Protein AF-A0A397B581-F1 (afdb_monomer_lite)

Sequence (182 aa):
MPQRSFSTDVPKKEHGFRPQIHRLLYSSNTTLEEVFTMLASRVAPYDSKGSDAFFYKCLQHDSLSPSFFHDVVSYFDRFLRDDLVGPSDGAMASVVALLIKHGTCREPLEKLTVRPAELAHLLEVVRAMCVAPSSSRHTSKQQHHAAAEANKKLAALADFEAWLSRRHAQVLSFYLKFGLLC

Foldseek 3Di:
DDDDDPPPPPPPPPPPDDDLLVVQLPDPPHDLVRSVVSQLVCLPPHSQVSLLSSLQSCLVDPDDDPVVLVVNVVSLVSQQVRDPVGHDPSSVVSNVSVCVSVCVCPDDDDDPDCPPVNVVVVVVVVLCVQLDDDDDDDDPVCPVVSVVSSVVSVVVVVVVVVVVVVVVVVVVVVCVVVVVDD

Structure (mmCIF, N/CA/C/O backbone):
data_AF-A0A397B581-F1
#
_entry.id   AF-A0A397B581-F1
#
loop_
_atom_site.group_PDB
_atom_site.id
_atom_site.type_symbol
_atom_site.label_atom_id
_atom_site.label_alt_id
_atom_site.label_comp_id
_atom_site.label_asym_id
_atom_site.label_entity_id
_atom_site.label_seq_id
_atom_site.pdbx_PDB_ins_code
_atom_site.Cartn_x
_atom_site.Cartn_y
_atom_site.Cartn_z
_atom_site.occupancy
_atom_site.B_iso_or_equiv
_atom_site.auth_seq_id
_atom_site.auth_comp_id
_atom_site.auth_asym_id
_atom_site.auth_atom_id
_atom_site.pdbx_PDB_model_num
ATOM 1 N N . MET A 1 1 ? -29.660 -23.440 -48.758 1.00 41.97 1 MET A N 1
ATOM 2 C CA . MET A 1 1 ? -28.923 -23.569 -47.483 1.00 41.97 1 MET A CA 1
ATOM 3 C C . MET A 1 1 ? -28.537 -22.181 -46.998 1.00 41.97 1 MET A C 1
ATOM 5 O O . MET A 1 1 ? -27.787 -21.536 -47.719 1.00 41.97 1 MET A O 1
ATOM 9 N N . PRO A 1 2 ? -29.047 -21.684 -45.860 1.00 35.34 2 PRO A N 1
ATOM 10 C CA . PRO A 1 2 ? -28.588 -20.417 -45.306 1.00 35.34 2 PRO A CA 1
ATOM 11 C C . PRO A 1 2 ? -27.499 -20.646 -44.247 1.00 35.34 2 PRO A C 1
ATOM 13 O O . PRO A 1 2 ? -27.608 -21.539 -43.404 1.00 35.34 2 PRO A O 1
ATOM 16 N N . GLN A 1 3 ? -26.429 -19.853 -44.331 1.00 36.66 3 GLN A N 1
ATOM 17 C CA . GLN A 1 3 ? -25.305 -19.854 -43.398 1.00 36.66 3 GLN A CA 1
ATOM 18 C C . GLN A 1 3 ? -25.768 -19.498 -41.978 1.00 36.66 3 GLN A C 1
ATOM 20 O O . GLN A 1 3 ? -26.448 -18.496 -41.765 1.00 36.66 3 GLN A O 1
ATOM 25 N N . ARG A 1 4 ? -25.371 -20.319 -40.997 1.00 34.00 4 ARG A N 1
ATOM 26 C CA . ARG A 1 4 ? -25.467 -20.001 -39.569 1.00 34.00 4 ARG A CA 1
ATOM 27 C C . ARG A 1 4 ? -24.404 -18.958 -39.227 1.00 34.00 4 ARG A C 1
ATOM 29 O O . 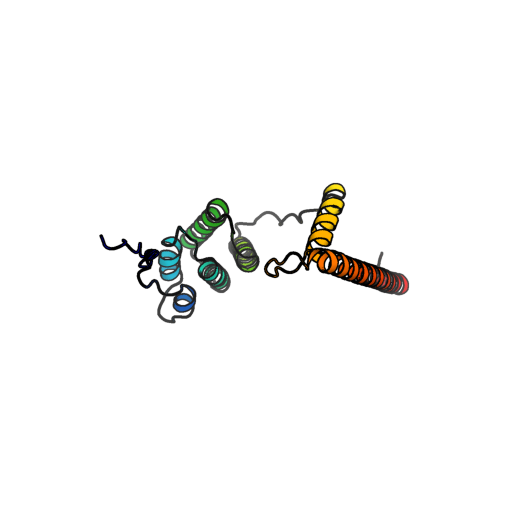ARG A 1 4 ? -23.228 -19.295 -39.116 1.00 34.00 4 ARG A O 1
ATOM 36 N N . SER A 1 5 ? -24.825 -17.716 -39.028 1.00 36.84 5 SER A N 1
ATOM 37 C CA . SER A 1 5 ? -24.036 -16.719 -38.307 1.00 36.84 5 SER A CA 1
ATOM 38 C C . SER A 1 5 ? -24.020 -17.113 -36.829 1.00 36.84 5 SER A C 1
ATOM 40 O O . SER A 1 5 ? -25.044 -17.038 -36.153 1.00 36.84 5 SER A O 1
ATOM 42 N N . PHE A 1 6 ? -22.881 -17.588 -36.328 1.00 33.47 6 PHE A N 1
ATOM 43 C CA . PHE A 1 6 ? -22.682 -17.766 -34.893 1.00 33.47 6 PHE A CA 1
ATOM 44 C C . PHE A 1 6 ? -22.521 -16.381 -34.266 1.00 33.47 6 PHE A C 1
ATOM 46 O O . PHE A 1 6 ? -21.480 -15.746 -34.420 1.00 33.47 6 PHE A O 1
ATOM 53 N N . SER A 1 7 ? -23.569 -15.907 -33.588 1.00 33.03 7 SER A N 1
ATOM 54 C CA . SER A 1 7 ? -23.461 -14.761 -32.689 1.00 33.03 7 SER A CA 1
ATOM 55 C C . SER A 1 7 ? -22.532 -15.162 -31.548 1.00 33.03 7 SER A C 1
ATOM 57 O O . SER A 1 7 ? -22.891 -15.987 -30.708 1.00 33.03 7 SER A O 1
ATOM 59 N N . THR A 1 8 ? -21.315 -14.625 -31.526 1.00 37.44 8 THR A N 1
ATOM 60 C CA . THR A 1 8 ? -20.455 -14.656 -30.340 1.00 37.44 8 THR A CA 1
ATOM 61 C C . THR A 1 8 ? -20.931 -13.581 -29.370 1.00 37.44 8 THR A C 1
ATOM 63 O O . THR A 1 8 ? -20.215 -12.621 -29.084 1.00 37.44 8 THR A O 1
ATOM 66 N N . ASP A 1 9 ? -22.163 -13.721 -28.885 1.00 34.34 9 ASP A N 1
ATOM 67 C CA . ASP A 1 9 ? -22.604 -12.991 -27.709 1.00 34.34 9 ASP A CA 1
ATOM 68 C C . ASP A 1 9 ? -21.905 -13.627 -26.513 1.00 34.34 9 ASP A C 1
ATOM 70 O O . ASP A 1 9 ? -22.292 -14.676 -25.997 1.00 34.34 9 ASP A O 1
ATOM 74 N N . VAL A 1 10 ? -20.802 -12.998 -26.109 1.00 42.03 10 VAL A N 1
ATOM 75 C CA . VAL A 1 10 ? -20.194 -13.221 -24.801 1.00 42.03 10 VAL A CA 1
ATOM 76 C C . VAL A 1 10 ? -21.312 -13.056 -23.768 1.00 42.03 10 VAL A C 1
ATOM 78 O O . VAL A 1 10 ? -21.954 -12.000 -23.756 1.00 42.03 10 VAL A O 1
ATOM 81 N N . PRO A 1 11 ? -21.586 -14.052 -22.907 1.00 35.91 11 PRO A N 1
ATOM 82 C CA . PRO A 1 11 ? -22.653 -13.918 -21.933 1.00 35.91 11 PRO A CA 1
ATOM 83 C C . PRO A 1 11 ? -22.305 -12.745 -21.016 1.00 35.91 11 PRO A C 1
ATOM 85 O O . PRO A 1 11 ? -21.297 -12.771 -20.304 1.00 35.91 11 PRO A O 1
ATOM 88 N N . LYS A 1 12 ? -23.133 -11.693 -21.054 1.00 40.72 12 LYS A N 1
ATOM 89 C CA . LYS A 1 12 ? -23.138 -10.641 -20.039 1.00 40.72 12 LYS A CA 1
ATOM 90 C C . LYS A 1 12 ? -23.394 -11.341 -18.712 1.00 40.72 12 LYS A C 1
ATOM 92 O O . LYS A 1 12 ? -24.524 -11.709 -18.416 1.00 40.72 12 LYS A O 1
ATOM 97 N N . LYS A 1 13 ? -22.327 -11.568 -17.944 1.00 41.41 13 LYS A N 1
ATOM 98 C CA . LYS A 1 13 ? -22.415 -11.974 -16.545 1.00 41.41 13 LYS A CA 1
ATOM 99 C C . LYS A 1 13 ? -23.336 -10.968 -15.859 1.00 41.41 13 LYS A C 1
ATOM 101 O O . LYS A 1 13 ? -22.957 -9.813 -15.675 1.00 41.41 13 LYS A O 1
ATOM 106 N N . GLU A 1 14 ? -24.542 -11.406 -15.514 1.00 39.69 14 GLU A N 1
ATOM 107 C CA . GLU A 1 14 ? -25.416 -10.709 -14.582 1.00 39.69 14 GLU A CA 1
ATOM 108 C C . GLU A 1 14 ? -24.671 -10.611 -13.251 1.00 39.69 14 GLU A C 1
ATOM 110 O O . GLU A 1 14 ? -24.659 -11.517 -12.421 1.00 39.69 14 GLU A O 1
ATOM 115 N N . HIS A 1 15 ? -23.946 -9.516 -13.067 1.00 43.50 15 HIS A N 1
ATOM 116 C CA . HIS A 1 15 ? -23.513 -9.088 -11.754 1.00 43.50 15 HIS A CA 1
ATOM 117 C C . HIS A 1 15 ? -24.687 -8.317 -11.187 1.00 43.50 15 HIS A C 1
ATOM 119 O O . HIS A 1 15 ? -24.855 -7.132 -11.476 1.00 43.50 15 HIS A O 1
ATOM 125 N N . GLY A 1 16 ? -25.530 -9.027 -10.428 1.00 41.28 16 GLY A N 1
ATOM 126 C CA . GLY A 1 16 ? -26.535 -8.402 -9.579 1.00 41.28 16 GLY A CA 1
ATOM 127 C C . GLY A 1 16 ? -25.911 -7.186 -8.900 1.00 41.28 16 GLY A C 1
ATOM 128 O O . GLY A 1 16 ? -24.780 -7.262 -8.416 1.00 41.28 16 GLY A O 1
ATOM 129 N N . PHE A 1 17 ? -26.602 -6.050 -8.973 1.00 43.72 17 PHE A N 1
ATOM 130 C CA . PHE A 1 17 ? -26.105 -4.757 -8.522 1.00 43.72 17 PHE A CA 1
ATOM 131 C C . PHE A 1 17 ? -25.643 -4.854 -7.062 1.00 43.72 17 PHE A C 1
ATOM 133 O O . PHE A 1 17 ? -26.442 -4.808 -6.131 1.00 43.72 17 PHE A O 1
ATOM 140 N N . ARG A 1 18 ? -24.336 -5.019 -6.855 1.00 52.84 18 ARG A N 1
ATOM 141 C CA . ARG A 1 18 ? -23.705 -4.910 -5.544 1.00 52.84 18 ARG A CA 1
ATOM 142 C C . ARG A 1 18 ? -23.223 -3.462 -5.426 1.00 52.84 18 ARG A C 1
ATOM 144 O O . ARG A 1 18 ? -22.406 -3.053 -6.255 1.00 52.84 18 ARG A O 1
ATOM 151 N N . PRO A 1 19 ? -23.708 -2.664 -4.455 1.00 57.47 19 PRO A N 1
ATOM 152 C CA . PRO A 1 19 ? -23.242 -1.292 -4.276 1.00 57.47 19 PRO A CA 1
ATOM 153 C C . PRO A 1 19 ? -21.716 -1.282 -4.181 1.00 57.47 19 PRO A C 1
ATOM 155 O O . PRO A 1 19 ? -21.129 -2.169 -3.561 1.00 57.47 19 PRO A O 1
ATOM 158 N N . GLN A 1 20 ? -21.044 -0.318 -4.806 1.00 66.06 20 GLN A N 1
ATOM 159 C CA . GLN A 1 20 ? -19.597 -0.174 -4.623 1.00 66.06 20 GLN A CA 1
ATOM 160 C C . GLN A 1 20 ? -19.332 -0.002 -3.120 1.00 66.06 20 GLN A C 1
ATOM 162 O O . GLN A 1 20 ? -19.923 0.898 -2.525 1.00 66.06 20 GLN A O 1
ATOM 167 N N . ILE A 1 21 ? -18.488 -0.849 -2.510 1.00 73.75 21 ILE A N 1
ATOM 168 C CA . ILE A 1 21 ? -18.176 -0.801 -1.063 1.00 73.75 21 ILE A CA 1
ATOM 169 C C . ILE A 1 21 ? -17.774 0.618 -0.652 1.00 73.75 21 ILE A C 1
ATOM 171 O O . ILE A 1 21 ? -18.230 1.128 0.365 1.00 73.75 21 ILE A O 1
ATOM 175 N N . HIS A 1 22 ? -17.043 1.304 -1.534 1.00 67.62 22 HIS A N 1
ATOM 176 C CA . HIS A 1 22 ? -16.712 2.717 -1.408 1.00 67.62 22 HIS A CA 1
ATOM 177 C C . HIS A 1 22 ? -17.928 3.608 -1.097 1.00 67.62 22 HIS A C 1
ATOM 179 O O . HIS A 1 22 ? -17.829 4.466 -0.240 1.00 67.62 22 HIS A O 1
ATOM 185 N N . ARG A 1 23 ? -19.095 3.425 -1.730 1.00 71.31 23 ARG A N 1
ATOM 186 C CA . ARG A 1 23 ? -20.292 4.240 -1.426 1.00 71.31 23 ARG A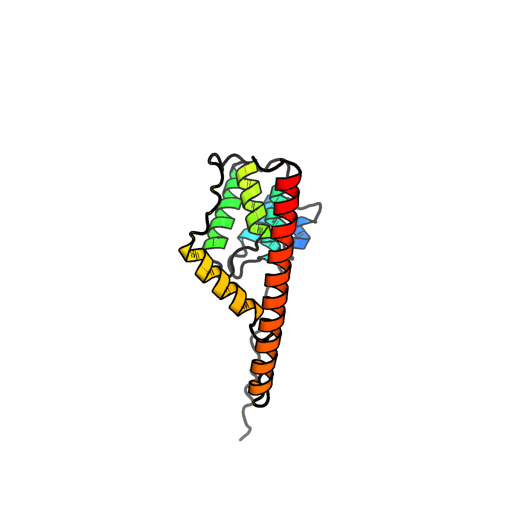 CA 1
ATOM 187 C C . ARG A 1 23 ? -20.872 3.948 -0.044 1.00 71.31 23 ARG A C 1
ATOM 189 O O . ARG A 1 23 ? -21.363 4.868 0.597 1.00 71.31 23 ARG A O 1
ATOM 196 N N . LEU A 1 24 ? -20.817 2.695 0.400 1.00 75.50 24 LEU A N 1
ATOM 197 C CA . LEU A 1 24 ? -21.336 2.294 1.710 1.00 75.50 24 LEU A CA 1
ATOM 198 C C . LEU A 1 24 ? -20.457 2.816 2.848 1.00 75.50 24 LEU A C 1
ATOM 200 O O . LEU A 1 24 ? -20.977 3.229 3.871 1.00 75.50 24 LEU A O 1
ATOM 204 N N . LEU A 1 25 ? -19.143 2.898 2.632 1.00 75.12 25 LEU A N 1
ATOM 205 C CA . LEU A 1 25 ? -18.187 3.448 3.600 1.00 75.12 25 LEU A CA 1
ATOM 206 C C . LEU A 1 25 ? -18.379 4.936 3.925 1.00 75.12 25 LEU A C 1
ATOM 208 O O . LEU A 1 25 ? -17.900 5.403 4.957 1.00 75.12 25 LEU A O 1
ATOM 212 N N . TYR A 1 26 ? -19.032 5.689 3.037 1.00 73.25 26 TYR A N 1
ATOM 213 C CA . TYR A 1 26 ? -19.354 7.106 3.245 1.00 73.25 26 TYR A CA 1
ATOM 214 C C . TYR A 1 26 ? -20.853 7.335 3.495 1.00 73.25 26 TYR A C 1
ATOM 216 O O . TYR A 1 26 ? -21.286 8.481 3.603 1.00 73.25 26 TYR A O 1
ATOM 224 N N . SER A 1 27 ? -21.646 6.263 3.588 1.00 76.75 27 SER A N 1
ATOM 225 C CA . SER A 1 27 ? -23.045 6.326 4.005 1.00 76.75 27 SER A CA 1
ATOM 226 C C . SER A 1 27 ? -23.107 6.543 5.516 1.00 76.75 27 SER A C 1
ATOM 228 O O . SER A 1 27 ? -22.534 5.770 6.276 1.00 76.75 27 SER A O 1
ATOM 230 N N . SER A 1 28 ? -23.829 7.568 5.967 1.00 63.47 28 SER A N 1
ATOM 231 C CA . SER A 1 28 ? -23.976 7.881 7.397 1.00 63.47 28 SER A CA 1
ATOM 232 C C . SER A 1 28 ? -24.781 6.842 8.187 1.00 63.47 28 SER A C 1
ATOM 234 O O . SER A 1 28 ? -24.752 6.862 9.412 1.00 63.47 28 SER A O 1
ATOM 236 N N . ASN A 1 29 ? -25.495 5.943 7.504 1.00 78.00 29 ASN A N 1
ATOM 237 C CA . ASN A 1 29 ? -26.415 4.987 8.128 1.00 78.00 29 ASN A CA 1
ATOM 238 C C . ASN A 1 29 ? -25.881 3.547 8.126 1.00 78.00 29 ASN A C 1
ATOM 240 O O . ASN A 1 29 ? -26.670 2.621 8.282 1.00 78.00 29 ASN A O 1
ATOM 244 N N . THR A 1 30 ? -24.590 3.336 7.866 1.00 81.19 30 THR A N 1
ATOM 245 C CA . THR A 1 30 ? -24.020 1.990 7.713 1.00 81.19 30 THR A CA 1
ATOM 246 C C . THR A 1 30 ? -22.819 1.820 8.630 1.00 81.19 30 THR A C 1
ATOM 248 O O . THR A 1 30 ? -21.929 2.673 8.647 1.00 81.19 30 THR A O 1
ATOM 251 N N . THR A 1 31 ? -22.787 0.732 9.398 1.00 88.12 31 THR A N 1
ATOM 252 C CA . THR A 1 31 ? -21.672 0.446 10.315 1.00 88.12 31 THR A CA 1
ATOM 253 C C . THR A 1 31 ? -20.497 -0.213 9.591 1.00 88.12 31 THR A C 1
ATOM 255 O O . THR A 1 31 ? -20.639 -0.752 8.490 1.00 88.12 31 THR A O 1
ATOM 258 N N . LEU A 1 32 ? -19.310 -0.203 10.208 1.00 89.75 32 LEU A N 1
ATOM 259 C CA . LEU A 1 32 ? -18.142 -0.886 9.642 1.00 89.75 32 LEU A CA 1
ATOM 260 C C . LEU A 1 32 ? -18.368 -2.399 9.536 1.00 89.75 32 LEU A C 1
ATOM 262 O O . LEU A 1 32 ? -17.944 -3.007 8.556 1.00 89.75 32 LEU A O 1
ATOM 266 N N . GLU A 1 33 ? -19.066 -2.999 10.492 1.00 90.94 33 GLU A N 1
ATOM 267 C CA . GLU A 1 33 ? -19.404 -4.422 10.530 1.00 90.94 33 GLU A CA 1
ATOM 268 C C . GLU A 1 33 ? -20.345 -4.820 9.382 1.00 90.94 33 GLU A C 1
ATOM 270 O O . GLU A 1 33 ? -20.169 -5.866 8.747 1.00 90.94 33 GLU A O 1
ATOM 275 N N . GLU A 1 34 ? -21.320 -3.967 9.063 1.00 88.44 34 GLU A N 1
ATOM 276 C CA . GLU A 1 34 ? -22.226 -4.165 7.928 1.00 88.44 34 GLU A CA 1
ATOM 277 C C . GLU A 1 34 ? -21.475 -4.071 6.598 1.00 88.44 34 GLU A C 1
ATOM 279 O O . GLU A 1 34 ? -21.640 -4.924 5.715 1.00 88.44 34 GLU A O 1
ATOM 284 N N . VAL A 1 35 ? -20.597 -3.069 6.462 1.00 88.94 35 VAL A N 1
ATOM 285 C CA . VAL A 1 35 ? -19.739 -2.945 5.278 1.00 88.94 35 VAL A CA 1
ATOM 286 C C . VAL A 1 35 ? -18.814 -4.154 5.156 1.00 88.94 35 VAL A C 1
ATOM 288 O O . VAL A 1 35 ? -18.675 -4.704 4.060 1.00 88.94 35 VAL A O 1
ATOM 291 N N . PHE A 1 36 ? -18.219 -4.599 6.263 1.00 90.75 36 PHE A N 1
ATOM 292 C CA . PHE A 1 36 ? -17.329 -5.753 6.294 1.00 90.75 36 PHE A CA 1
ATOM 293 C C . PHE A 1 36 ? -18.041 -7.032 5.868 1.00 90.75 36 PHE A C 1
ATOM 295 O O . PHE A 1 36 ? -17.522 -7.765 5.032 1.00 90.75 36 PHE A O 1
ATOM 302 N N . THR A 1 37 ? -19.255 -7.273 6.362 1.00 88.75 37 THR A N 1
ATOM 303 C CA . THR A 1 37 ? -20.068 -8.434 5.966 1.00 88.75 37 THR A CA 1
ATOM 304 C C . THR A 1 37 ? -20.274 -8.458 4.450 1.00 88.75 37 THR A C 1
ATOM 306 O O . THR A 1 37 ? -20.113 -9.491 3.791 1.00 88.75 37 THR A O 1
ATOM 309 N N . MET A 1 38 ? -20.563 -7.296 3.859 1.00 85.19 38 MET A N 1
ATOM 310 C CA . MET A 1 38 ? -20.726 -7.189 2.413 1.00 85.19 38 MET A CA 1
ATOM 311 C C . MET A 1 38 ? -19.405 -7.350 1.652 1.00 85.19 38 MET A C 1
ATOM 313 O O . MET A 1 38 ? -19.404 -7.949 0.572 1.00 85.19 38 MET A O 1
ATOM 317 N N . LEU A 1 39 ? -18.299 -6.834 2.186 1.00 86.94 39 LEU A N 1
ATOM 318 C CA . LEU A 1 39 ? -16.965 -6.978 1.605 1.00 86.94 39 LEU A CA 1
ATOM 319 C C . LEU A 1 39 ? -16.509 -8.444 1.634 1.00 86.94 39 LEU A C 1
ATOM 321 O O . LEU A 1 39 ? -16.176 -8.998 0.591 1.00 86.94 39 LEU A O 1
ATOM 325 N N . ALA A 1 40 ? -16.602 -9.103 2.789 1.00 85.19 40 ALA A N 1
ATOM 326 C CA . ALA A 1 40 ? -16.217 -10.497 2.995 1.00 85.19 40 ALA A CA 1
ATOM 327 C C . ALA A 1 40 ? -17.029 -11.485 2.137 1.00 85.19 40 ALA A C 1
ATOM 329 O O . ALA A 1 40 ? -16.543 -12.563 1.806 1.00 85.19 40 ALA A O 1
ATOM 330 N N . SER A 1 41 ? -18.242 -11.111 1.711 1.00 82.94 41 SER A N 1
ATOM 331 C CA . SER A 1 41 ? -19.049 -11.893 0.758 1.00 82.94 41 SER A CA 1
ATOM 332 C C . SER A 1 41 ? -18.546 -11.845 -0.701 1.00 82.94 41 SER A C 1
ATOM 334 O O . SER A 1 41 ? -19.128 -12.484 -1.589 1.00 82.94 41 SER A O 1
ATOM 336 N N . ARG A 1 42 ? -17.507 -11.051 -1.001 1.00 74.94 42 ARG A N 1
ATOM 337 C CA . ARG A 1 42 ? -16.923 -10.865 -2.343 1.00 74.94 42 ARG A CA 1
ATOM 338 C C . ARG A 1 42 ? -15.583 -11.591 -2.436 1.00 74.94 42 ARG A C 1
ATOM 340 O O . ARG A 1 42 ? -14.530 -10.971 -2.440 1.00 74.94 42 ARG A O 1
ATOM 347 N N . VAL A 1 43 ? -15.650 -12.917 -2.506 1.00 65.56 43 VAL A N 1
ATOM 348 C CA . VAL A 1 43 ? -14.463 -13.784 -2.416 1.00 65.56 43 VAL A CA 1
ATOM 349 C C . VAL A 1 43 ? -13.747 -13.983 -3.766 1.00 65.56 43 VAL A C 1
ATOM 351 O O . VAL A 1 43 ? -12.606 -14.419 -3.777 1.00 65.56 43 VAL A O 1
ATOM 354 N N . ALA A 1 44 ? -14.382 -13.663 -4.909 1.00 63.56 44 ALA A N 1
ATOM 355 C CA . ALA A 1 44 ? -13.723 -13.670 -6.225 1.00 63.56 44 ALA A CA 1
ATOM 356 C C . ALA A 1 44 ? -14.517 -12.917 -7.327 1.00 63.56 44 ALA A C 1
ATOM 358 O O . ALA A 1 44 ? -15.700 -13.214 -7.528 1.00 63.56 44 ALA A O 1
ATOM 359 N N . PRO A 1 45 ? -13.879 -12.025 -8.116 1.00 69.00 45 PRO A N 1
ATOM 360 C CA . PRO A 1 45 ? -12.614 -11.356 -7.800 1.00 69.00 45 PRO A CA 1
ATOM 361 C C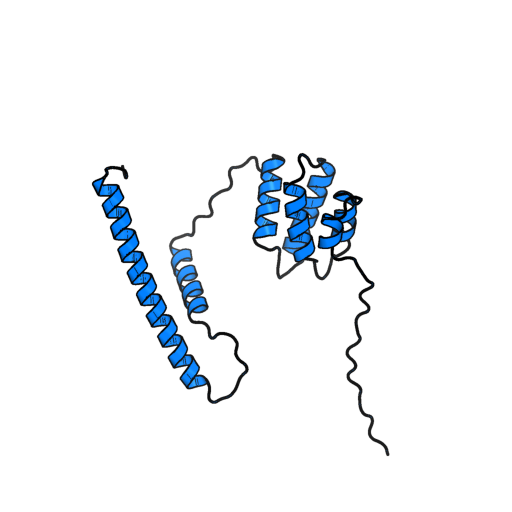 . PRO A 1 45 ? -12.769 -10.486 -6.543 1.00 69.00 45 PRO A C 1
ATOM 363 O O . PRO A 1 45 ? -13.861 -9.968 -6.284 1.00 69.00 45 PRO A O 1
ATOM 366 N N . TYR A 1 46 ? -11.693 -10.337 -5.766 1.00 73.88 46 TYR A N 1
ATOM 367 C CA . TYR A 1 46 ? -11.693 -9.448 -4.606 1.00 73.88 46 TYR A CA 1
ATOM 368 C C . TYR A 1 46 ? -11.983 -8.007 -5.051 1.00 73.88 46 TYR A C 1
ATOM 370 O O . TYR A 1 46 ? -11.522 -7.535 -6.092 1.00 73.88 46 TYR A O 1
ATOM 378 N N . ASP A 1 47 ? -12.774 -7.283 -4.258 1.00 78.06 47 ASP A N 1
ATOM 379 C CA . ASP A 1 47 ? -13.024 -5.856 -4.475 1.00 78.06 47 ASP A CA 1
ATOM 380 C C . ASP A 1 47 ? -11.832 -5.063 -3.920 1.00 78.06 47 ASP A C 1
ATOM 382 O O . ASP A 1 47 ? -11.892 -4.552 -2.802 1.00 78.06 47 ASP A O 1
ATOM 386 N N . SER A 1 48 ? -10.712 -5.010 -4.653 1.00 77.00 48 SER A N 1
ATOM 387 C CA . SER A 1 48 ? -9.456 -4.427 -4.145 1.00 77.00 48 SER A CA 1
ATOM 388 C C . SER A 1 48 ? -9.613 -2.947 -3.777 1.00 77.00 48 SER A C 1
ATOM 390 O O . SER A 1 48 ? -9.108 -2.512 -2.747 1.00 77.00 48 SER A O 1
ATOM 392 N N . LYS A 1 49 ? -10.384 -2.176 -4.563 1.00 79.12 49 LYS A N 1
ATOM 393 C CA . LYS A 1 49 ? -10.689 -0.763 -4.258 1.00 79.12 49 LYS A CA 1
ATOM 394 C C . LYS A 1 49 ? -11.588 -0.620 -3.032 1.00 79.12 49 LYS A C 1
ATOM 396 O O . LYS A 1 49 ? -11.388 0.289 -2.231 1.00 79.12 49 LYS A O 1
ATOM 401 N N . GLY A 1 50 ? -12.585 -1.494 -2.893 1.00 82.50 50 GLY A N 1
ATOM 402 C CA . GLY A 1 50 ? -13.425 -1.556 -1.700 1.00 82.50 50 GLY A CA 1
ATOM 403 C C . GLY A 1 50 ? -12.631 -1.933 -0.454 1.00 82.50 50 GLY A C 1
ATOM 404 O O . GLY A 1 50 ? -12.830 -1.325 0.592 1.00 82.50 50 GLY A O 1
ATOM 405 N N . SER A 1 51 ? -11.703 -2.878 -0.590 1.00 84.69 51 SER A N 1
ATOM 406 C CA . SER A 1 51 ? -10.821 -3.335 0.484 1.00 84.69 51 SER A CA 1
ATOM 407 C C . SER A 1 51 ? -9.878 -2.221 0.938 1.00 84.69 51 SER A C 1
ATOM 409 O O . SER A 1 51 ? -9.795 -1.962 2.132 1.00 84.69 51 SER A O 1
ATOM 411 N N . ASP A 1 52 ? -9.248 -1.500 0.007 1.00 85.25 52 ASP A N 1
ATOM 412 C CA . ASP A 1 52 ? -8.363 -0.365 0.314 1.00 85.25 52 ASP A CA 1
ATOM 413 C C . ASP A 1 52 ? -9.090 0.726 1.118 1.00 85.25 52 ASP A C 1
ATOM 415 O O . ASP A 1 52 ? -8.692 1.090 2.226 1.00 85.25 52 ASP A O 1
ATOM 419 N N . ALA A 1 53 ? -10.254 1.158 0.621 1.00 86.75 53 ALA A N 1
ATOM 420 C CA . ALA A 1 53 ? -11.081 2.137 1.316 1.00 86.75 53 ALA A CA 1
ATOM 421 C C . ALA A 1 53 ? -11.569 1.625 2.686 1.00 86.75 53 ALA A C 1
ATOM 423 O O . ALA A 1 53 ? -11.647 2.402 3.640 1.00 86.75 53 ALA A O 1
ATOM 424 N N . PHE A 1 54 ? -11.889 0.332 2.795 1.00 91.38 54 PHE A N 1
ATOM 425 C CA . PHE A 1 54 ? -12.358 -0.285 4.034 1.00 91.38 54 PHE A CA 1
ATOM 426 C C . PHE A 1 54 ? -11.256 -0.332 5.098 1.00 91.38 54 PHE A C 1
ATOM 428 O O . PHE A 1 54 ? -11.479 0.142 6.210 1.00 91.38 54 PHE A O 1
ATOM 435 N N . PHE A 1 55 ? -10.054 -0.817 4.769 1.00 91.88 55 PHE A N 1
ATOM 436 C CA . PHE A 1 55 ? -8.946 -0.875 5.729 1.00 91.88 55 PHE A CA 1
ATOM 437 C C . PHE A 1 55 ? -8.519 0.518 6.194 1.00 91.88 55 PHE A C 1
ATOM 439 O O . PHE A 1 55 ? -8.278 0.724 7.386 1.00 91.88 55 PHE A O 1
ATOM 446 N N . TYR A 1 56 ? -8.500 1.494 5.283 1.00 89.69 56 TYR A N 1
ATOM 447 C CA . TYR A 1 56 ? -8.253 2.885 5.651 1.00 89.69 56 TYR A CA 1
ATOM 448 C C . TYR A 1 56 ? -9.321 3.415 6.622 1.00 89.69 56 TYR A C 1
ATOM 450 O O . TYR A 1 56 ? -9.003 4.084 7.607 1.00 89.69 56 TYR A O 1
ATOM 458 N N . LYS A 1 57 ? -10.595 3.071 6.403 1.00 90.31 57 LYS A N 1
ATOM 459 C CA . LYS A 1 57 ? -11.690 3.440 7.309 1.00 90.31 57 LYS A CA 1
ATOM 460 C C . LYS A 1 57 ? -11.601 2.762 8.676 1.00 90.31 57 LYS A C 1
ATOM 462 O O . LYS A 1 57 ? -11.826 3.432 9.681 1.00 90.31 57 LYS A O 1
ATOM 467 N N . CYS A 1 58 ? -11.211 1.491 8.732 1.00 91.06 58 CYS A N 1
ATOM 468 C CA . CYS A 1 58 ? -10.916 0.793 9.984 1.00 91.06 58 CYS A CA 1
ATOM 469 C C . CYS A 1 58 ? -9.819 1.503 10.791 1.00 91.06 58 CYS A C 1
ATOM 471 O O . CYS A 1 58 ? -9.962 1.667 11.999 1.00 91.06 58 CYS A O 1
ATOM 473 N N . LEU A 1 59 ? -8.758 1.976 10.128 1.00 89.56 59 LEU A N 1
ATOM 474 C CA . LEU A 1 59 ? -7.672 2.717 10.776 1.00 89.56 59 LEU A CA 1
ATOM 475 C C . LEU A 1 59 ? -8.144 4.054 11.377 1.00 89.56 59 LEU A C 1
ATOM 477 O O . LEU A 1 59 ? -7.710 4.425 12.473 1.00 89.56 59 LEU A O 1
ATOM 481 N N . GLN A 1 60 ? -9.035 4.762 10.668 1.00 89.00 60 GLN A N 1
ATOM 482 C CA . GLN A 1 60 ? -9.624 6.028 11.122 1.00 89.00 60 GLN A CA 1
ATOM 483 C C . GLN A 1 60 ? -10.543 5.870 12.341 1.00 89.00 60 GLN A C 1
ATOM 485 O O . GLN A 1 60 ? -10.740 6.841 13.063 1.00 89.00 60 GLN A O 1
ATOM 490 N N . HIS A 1 61 ? -11.115 4.686 12.572 1.00 87.25 61 HIS A N 1
ATOM 491 C CA . HIS A 1 61 ? -12.022 4.451 13.694 1.00 87.25 61 HIS A CA 1
ATOM 492 C C . HIS A 1 61 ? -11.256 4.420 15.021 1.00 87.25 61 HIS A C 1
ATOM 494 O O . HIS A 1 61 ? -10.234 3.741 15.106 1.00 87.25 61 HIS A O 1
ATOM 500 N N . ASP A 1 62 ? -11.729 5.116 16.061 1.00 80.56 62 ASP A N 1
ATOM 501 C CA . ASP A 1 62 ? -10.995 5.288 17.330 1.00 80.56 62 ASP A CA 1
ATOM 502 C C . ASP A 1 62 ? -10.611 3.953 17.977 1.00 80.56 62 ASP A C 1
ATOM 504 O O . ASP A 1 62 ? -9.449 3.740 18.330 1.00 80.56 62 ASP A O 1
ATOM 508 N N . SER A 1 63 ? -11.563 3.024 18.045 1.00 81.44 63 SER A N 1
ATOM 509 C CA . SER A 1 63 ? -11.336 1.650 18.481 1.00 81.44 63 SER A CA 1
ATOM 510 C C . SER A 1 63 ? -12.226 0.677 17.710 1.00 81.44 63 SER A C 1
ATOM 512 O O . SER A 1 63 ? -13.402 0.939 17.465 1.00 81.44 63 SER A O 1
ATOM 514 N N . LEU A 1 64 ? -11.652 -0.450 17.299 1.00 88.69 64 LEU A N 1
ATOM 515 C CA . LEU A 1 64 ? -12.398 -1.621 16.840 1.00 88.69 64 LEU A CA 1
ATOM 516 C C . LEU A 1 64 ? -12.567 -2.601 18.002 1.00 88.69 64 LEU A C 1
ATOM 518 O O . LEU A 1 64 ? -11.666 -2.739 18.836 1.00 88.69 64 LEU A O 1
ATOM 522 N N . SER A 1 65 ? -13.694 -3.312 18.047 1.00 90.38 65 SER A N 1
ATOM 523 C CA . SER A 1 65 ? -13.840 -4.414 19.001 1.00 90.38 65 SER A CA 1
ATOM 524 C C . SER A 1 65 ? -12.803 -5.515 18.700 1.00 90.38 65 SER A C 1
ATOM 526 O O . SER A 1 65 ? -12.473 -5.733 17.530 1.00 90.38 65 SER A O 1
ATOM 528 N N . PRO A 1 66 ? -12.272 -6.229 19.713 1.00 88.31 66 PRO A N 1
ATOM 529 C CA . PRO A 1 66 ? -11.247 -7.251 19.489 1.00 88.31 66 PRO A CA 1
ATOM 530 C C . PRO A 1 66 ? -11.679 -8.351 18.511 1.00 88.31 66 PRO A C 1
ATOM 532 O O . PRO A 1 66 ? -10.897 -8.748 17.651 1.00 88.31 66 PRO A O 1
ATOM 535 N N . SER A 1 67 ? -12.930 -8.813 18.604 1.00 90.94 67 SER A N 1
ATOM 536 C CA . SER A 1 67 ? -13.485 -9.817 17.689 1.00 90.94 67 SER A CA 1
ATOM 537 C C . SER A 1 67 ? -13.541 -9.301 16.254 1.00 90.94 67 SER A C 1
ATOM 539 O O . SER A 1 67 ? -13.053 -9.968 15.347 1.00 90.94 67 SER A O 1
ATOM 541 N N . PHE A 1 68 ? -14.044 -8.080 16.057 1.00 93.06 68 PHE A N 1
ATOM 542 C CA . PHE A 1 68 ? -14.134 -7.487 14.727 1.00 93.06 68 PHE A CA 1
ATOM 543 C C . PHE A 1 68 ? -12.753 -7.255 14.108 1.00 93.06 68 PHE A C 1
ATOM 545 O O . PHE A 1 68 ? -12.535 -7.541 12.935 1.00 93.06 68 PHE A O 1
ATOM 552 N N . PHE A 1 69 ? -11.785 -6.799 14.904 1.00 91.81 69 PHE A N 1
ATOM 553 C CA . PHE A 1 69 ? -10.403 -6.669 14.457 1.00 91.81 69 PHE A CA 1
ATOM 554 C C . PHE A 1 69 ? -9.822 -8.012 13.978 1.00 91.81 69 PHE A C 1
ATOM 556 O O . PHE A 1 69 ? -9.218 -8.065 12.906 1.00 91.81 69 PHE A O 1
ATOM 563 N N . HIS A 1 70 ? -10.037 -9.103 14.720 1.00 90.94 70 HIS A N 1
ATOM 564 C CA . HIS A 1 70 ? -9.589 -10.434 14.298 1.00 90.94 70 HIS A CA 1
ATOM 565 C C . HIS A 1 70 ? -10.237 -10.886 12.985 1.00 90.94 70 HIS A C 1
ATOM 567 O O . HIS A 1 70 ? -9.539 -11.435 12.127 1.00 90.94 70 HIS A O 1
ATOM 573 N N . ASP A 1 71 ? -11.525 -10.607 12.790 1.00 93.00 71 ASP A N 1
ATOM 574 C CA . ASP A 1 71 ? -12.220 -10.921 11.540 1.00 93.00 71 ASP A CA 1
ATOM 575 C C . ASP A 1 71 ? -11.631 -10.144 10.352 1.00 93.00 71 ASP A C 1
ATOM 577 O O . ASP A 1 71 ? -11.384 -10.721 9.287 1.00 93.00 71 ASP A O 1
ATOM 581 N N . VAL A 1 72 ? -11.332 -8.853 10.544 1.00 92.62 72 VAL A N 1
ATOM 582 C CA . VAL A 1 72 ? -10.693 -7.992 9.533 1.00 92.62 72 VAL A CA 1
ATOM 583 C C . VAL A 1 72 ? -9.305 -8.514 9.152 1.00 92.62 72 VAL A C 1
ATOM 585 O O . VAL A 1 72 ? -8.995 -8.622 7.962 1.00 92.62 72 VAL A O 1
ATOM 588 N N . VAL A 1 73 ? -8.483 -8.891 10.135 1.00 91.56 73 VAL A N 1
ATOM 589 C CA . VAL A 1 73 ? -7.143 -9.457 9.891 1.00 91.56 73 VAL A CA 1
ATOM 590 C C . VAL A 1 73 ? -7.237 -10.820 9.198 1.00 91.56 73 VAL A C 1
ATOM 592 O O . VAL A 1 73 ? -6.493 -11.080 8.255 1.00 91.56 73 VAL A O 1
ATOM 595 N N . SER A 1 74 ? -8.187 -11.672 9.592 1.00 91.56 74 SER A N 1
ATOM 596 C CA . SER A 1 74 ? -8.420 -12.970 8.941 1.00 91.56 74 SER A CA 1
ATOM 597 C C . SER A 1 74 ? -8.896 -12.826 7.490 1.00 91.56 74 SER A C 1
ATOM 599 O O . SER A 1 74 ? -8.529 -13.618 6.618 1.00 91.56 74 SER A O 1
ATOM 601 N N . TYR A 1 75 ? -9.712 -11.812 7.193 1.00 91.44 75 TYR A N 1
ATOM 602 C CA . TYR A 1 75 ? -10.069 -11.479 5.816 1.00 91.44 75 TYR A CA 1
ATOM 603 C C . TYR A 1 75 ? -8.849 -11.018 5.010 1.00 91.44 75 TYR A C 1
ATOM 605 O O . TYR A 1 75 ? -8.658 -11.488 3.891 1.00 91.44 75 TYR A O 1
ATOM 613 N N . PHE A 1 76 ? -8.000 -10.161 5.580 1.00 91.25 76 PHE A N 1
ATOM 614 C CA . PHE A 1 76 ? -6.781 -9.709 4.910 1.00 91.25 76 PHE A CA 1
ATOM 615 C C . PHE A 1 76 ? -5.808 -10.859 4.606 1.00 91.25 76 PHE A C 1
ATOM 617 O O . PHE A 1 76 ? -5.279 -10.942 3.502 1.00 91.25 76 PHE A O 1
ATOM 624 N N . ASP A 1 77 ? -5.629 -11.791 5.540 1.00 90.44 77 ASP A N 1
ATOM 625 C CA . ASP A 1 77 ? -4.790 -12.978 5.343 1.00 90.44 77 ASP A CA 1
ATOM 626 C C . ASP A 1 77 ? -5.311 -13.902 4.221 1.00 90.44 77 ASP A C 1
ATOM 628 O O . ASP A 1 77 ? -4.532 -14.471 3.457 1.00 90.44 77 ASP A O 1
ATOM 632 N N . ARG A 1 78 ? -6.634 -14.020 4.057 1.00 89.00 78 ARG A N 1
ATOM 633 C CA . ARG A 1 78 ? -7.223 -14.704 2.890 1.00 89.00 78 ARG A CA 1
ATOM 634 C C . ARG A 1 78 ? -6.995 -13.925 1.601 1.00 89.00 78 ARG A C 1
ATOM 636 O O . ARG A 1 78 ? -6.601 -14.514 0.603 1.00 89.00 78 ARG A O 1
ATOM 643 N N . PHE A 1 79 ? -7.160 -12.605 1.636 1.00 87.25 79 PHE A N 1
ATOM 644 C CA . PHE A 1 79 ? -6.918 -11.745 0.479 1.00 87.25 79 PHE A CA 1
ATOM 645 C C . PHE A 1 79 ? -5.470 -11.861 -0.035 1.00 87.25 79 PHE A C 1
ATOM 647 O O . PHE A 1 79 ? -5.263 -11.966 -1.240 1.00 87.25 79 PHE A O 1
ATOM 654 N N . LEU A 1 80 ? -4.480 -11.939 0.862 1.00 88.25 80 LEU A N 1
ATOM 655 C CA . LEU A 1 80 ? -3.072 -12.161 0.503 1.00 88.25 80 LEU A CA 1
ATOM 656 C C . LEU A 1 80 ? -2.799 -13.528 -0.140 1.00 88.25 80 LEU A C 1
ATOM 658 O O . LEU A 1 80 ? -1.892 -13.643 -0.961 1.00 88.25 80 LEU A O 1
ATOM 662 N N . ARG A 1 81 ? -3.531 -14.569 0.269 1.00 85.69 81 ARG A N 1
ATOM 663 C CA . ARG A 1 81 ? -3.322 -15.943 -0.213 1.00 85.69 81 ARG A CA 1
ATOM 664 C C . ARG A 1 81 ? -4.064 -16.235 -1.510 1.00 85.69 81 ARG A C 1
ATOM 666 O O . ARG A 1 81 ? -3.534 -16.940 -2.367 1.00 85.69 81 ARG A O 1
ATOM 673 N N . ASP A 1 82 ? -5.279 -15.715 -1.629 1.00 84.69 82 ASP A N 1
ATOM 674 C CA . ASP A 1 82 ? -6.226 -16.125 -2.663 1.00 84.69 82 ASP A CA 1
ATOM 675 C C . ASP A 1 82 ? -6.223 -15.190 -3.884 1.00 84.69 82 ASP A C 1
ATOM 677 O O . ASP A 1 82 ? -6.625 -15.614 -4.970 1.00 84.69 82 ASP A O 1
ATOM 681 N N . ASP A 1 83 ? -5.788 -13.929 -3.740 1.00 81.38 83 ASP A N 1
ATOM 682 C CA . ASP A 1 83 ? -5.676 -12.996 -4.867 1.00 81.38 83 ASP A CA 1
ATOM 683 C C . ASP A 1 83 ? -4.236 -12.906 -5.385 1.00 81.38 83 ASP A C 1
ATOM 685 O O . ASP A 1 83 ? -3.335 -12.427 -4.701 1.00 81.38 83 ASP A O 1
ATOM 689 N N . LEU A 1 84 ? -4.038 -13.299 -6.646 1.00 77.56 84 LEU A N 1
ATOM 690 C CA . LEU A 1 84 ? -2.753 -13.189 -7.343 1.00 77.56 84 LEU A CA 1
ATOM 691 C C . LEU A 1 84 ? -2.279 -11.737 -7.502 1.00 77.56 84 LEU A C 1
ATOM 693 O O . LEU A 1 84 ? -1.079 -11.508 -7.643 1.00 77.56 84 LEU A O 1
ATOM 697 N N . VAL A 1 85 ? -3.201 -10.769 -7.530 1.00 81.81 85 VAL A N 1
ATOM 698 C CA . VAL A 1 85 ? -2.862 -9.338 -7.604 1.00 81.81 85 VAL A CA 1
AT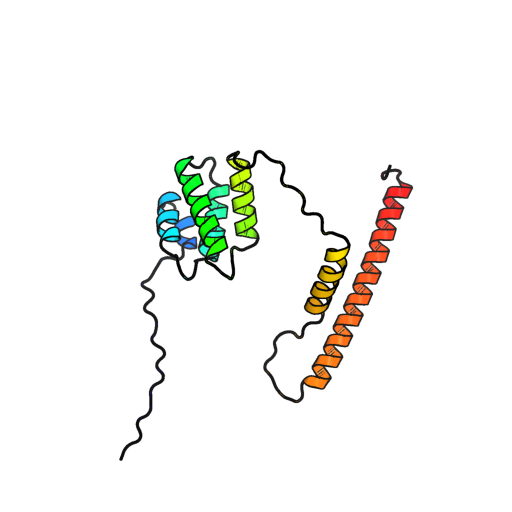OM 699 C C . VAL A 1 85 ? -2.492 -8.795 -6.224 1.00 81.81 85 VAL A C 1
ATOM 701 O O . VAL A 1 85 ? -1.634 -7.920 -6.123 1.00 81.81 85 VAL A O 1
ATOM 704 N N . GLY A 1 86 ? -3.114 -9.332 -5.173 1.00 79.19 86 GLY A N 1
ATOM 705 C CA . GLY A 1 86 ? -2.928 -8.893 -3.797 1.00 79.19 86 GLY A CA 1
ATOM 706 C C . GLY A 1 86 ? -3.497 -7.494 -3.489 1.00 79.19 86 GLY A C 1
ATOM 707 O O . GLY A 1 86 ? -4.136 -6.848 -4.330 1.00 79.19 86 GLY A O 1
ATOM 708 N N . PRO A 1 87 ? -3.306 -7.013 -2.248 1.00 85.69 87 PRO A N 1
ATOM 709 C CA . PRO A 1 87 ? -3.705 -5.674 -1.828 1.00 85.69 87 PRO A CA 1
ATOM 710 C C . PRO A 1 87 ? -2.831 -4.584 -2.461 1.00 85.69 87 PRO A C 1
ATOM 712 O O . PRO A 1 87 ? -1.676 -4.811 -2.811 1.00 85.69 87 PRO A O 1
ATOM 715 N N . SER A 1 88 ? -3.364 -3.362 -2.543 1.00 87.56 88 SER A N 1
ATOM 716 C CA . SER A 1 88 ? -2.556 -2.179 -2.854 1.00 87.56 88 SER A CA 1
ATOM 717 C C . SER A 1 88 ? -1.572 -1.863 -1.717 1.00 87.56 88 SER A C 1
ATOM 719 O O . SER A 1 88 ? -1.800 -2.233 -0.562 1.00 87.56 88 SER A O 1
ATOM 721 N N . ASP A 1 89 ? -0.525 -1.088 -2.015 1.00 86.94 89 ASP A N 1
ATOM 722 C CA . ASP A 1 89 ? 0.404 -0.574 -0.996 1.00 86.94 89 ASP A CA 1
ATOM 723 C C . ASP A 1 89 ? -0.329 0.213 0.108 1.00 86.94 89 ASP A C 1
ATOM 725 O O . ASP A 1 89 ? 0.023 0.125 1.284 1.00 86.94 89 ASP A O 1
ATOM 729 N N . GLY A 1 90 ? -1.388 0.949 -0.256 1.00 86.62 90 GLY A N 1
ATOM 730 C CA . GLY A 1 90 ? -2.236 1.692 0.683 1.00 86.62 90 GLY A CA 1
ATOM 731 C C . GLY A 1 90 ? -3.020 0.782 1.632 1.00 86.62 90 GLY A C 1
ATOM 732 O O . GLY A 1 90 ? -3.041 1.021 2.845 1.00 86.62 90 GLY A O 1
ATOM 733 N N . ALA A 1 91 ? -3.590 -0.303 1.105 1.00 88.62 91 ALA A N 1
ATOM 734 C CA . ALA A 1 91 ? -4.285 -1.311 1.895 1.00 88.62 91 ALA A CA 1
ATOM 735 C C . ALA A 1 91 ? -3.316 -2.023 2.850 1.00 88.62 91 ALA A C 1
ATOM 737 O O . ALA A 1 91 ? -3.610 -2.159 4.039 1.00 88.62 91 ALA A O 1
ATOM 738 N N . MET A 1 92 ? -2.134 -2.403 2.354 1.00 90.00 92 MET A N 1
ATOM 739 C CA . MET A 1 92 ? -1.070 -3.010 3.157 1.00 90.00 92 MET A CA 1
ATOM 740 C C . MET A 1 92 ? -0.640 -2.082 4.303 1.00 90.00 92 MET A C 1
ATOM 742 O O . MET A 1 92 ? -0.649 -2.487 5.466 1.00 90.00 92 MET A O 1
ATOM 746 N N . ALA A 1 93 ? -0.333 -0.816 4.002 1.00 88.62 93 ALA A N 1
ATOM 747 C CA . ALA A 1 93 ? 0.058 0.171 5.007 1.00 88.62 93 ALA A CA 1
ATOM 748 C C . ALA A 1 93 ? -1.039 0.395 6.063 1.00 88.62 93 ALA A C 1
ATOM 750 O O . ALA A 1 93 ? -0.740 0.490 7.255 1.00 88.62 93 ALA A O 1
ATOM 751 N N . SER A 1 94 ? -2.306 0.433 5.640 1.00 91.44 94 SER A N 1
ATOM 752 C CA . SER A 1 94 ? -3.449 0.607 6.543 1.00 91.44 94 SER A CA 1
ATOM 753 C C . SER A 1 94 ? -3.595 -0.563 7.515 1.00 91.44 94 SER A C 1
ATOM 755 O O . SER A 1 94 ? -3.791 -0.340 8.709 1.00 91.44 94 SER A O 1
ATOM 757 N N . VAL A 1 95 ? -3.453 -1.805 7.038 1.00 90.56 95 VAL A N 1
ATOM 758 C CA . VAL A 1 95 ? -3.535 -2.993 7.901 1.00 90.56 95 VAL A CA 1
ATOM 759 C C . VAL A 1 95 ? -2.343 -3.069 8.852 1.00 90.56 95 VAL A C 1
ATOM 761 O O . VAL A 1 95 ? -2.547 -3.307 10.038 1.00 90.56 95 VAL A O 1
ATOM 764 N N . VAL A 1 96 ? -1.118 -2.789 8.395 1.00 88.38 96 VAL A N 1
ATOM 765 C CA . VAL A 1 96 ? 0.061 -2.731 9.282 1.00 88.38 96 VAL A CA 1
ATOM 766 C C . VAL A 1 96 ? -0.141 -1.699 10.394 1.00 88.38 96 VAL A C 1
ATOM 768 O O . VAL A 1 96 ? 0.081 -1.999 11.568 1.00 88.38 96 VAL A O 1
ATOM 771 N N . ALA A 1 97 ? -0.630 -0.503 10.057 1.00 88.44 97 ALA A N 1
ATOM 772 C CA . ALA A 1 97 ? -0.946 0.519 11.051 1.00 88.44 97 ALA A CA 1
ATOM 773 C C . ALA A 1 97 ? -2.049 0.064 12.025 1.00 88.44 97 ALA A C 1
ATOM 775 O O . ALA A 1 97 ? -1.963 0.345 13.222 1.00 88.44 97 ALA A O 1
ATOM 776 N N . LEU A 1 98 ? -3.050 -0.681 11.544 1.00 89.38 98 LEU A N 1
ATOM 777 C CA . LEU A 1 98 ? -4.102 -1.264 12.378 1.00 89.38 98 LEU A CA 1
ATOM 778 C C . LEU A 1 98 ? -3.541 -2.305 13.366 1.00 89.38 98 LEU A C 1
ATOM 780 O O . LEU A 1 98 ? -3.894 -2.273 14.545 1.00 89.38 98 LEU A O 1
ATOM 784 N N . LEU A 1 99 ? -2.637 -3.185 12.916 1.00 87.88 99 LEU A N 1
ATOM 785 C CA . LEU A 1 99 ? -1.960 -4.184 13.760 1.00 87.88 99 LEU A CA 1
ATOM 786 C C . LEU A 1 99 ? -1.130 -3.522 14.875 1.00 87.88 99 LEU A C 1
ATOM 788 O O . LEU A 1 99 ? -1.142 -3.973 16.025 1.00 87.88 99 LEU A O 1
ATOM 792 N N . ILE A 1 100 ? -0.441 -2.423 14.552 1.00 85.50 100 ILE A N 1
ATOM 793 C CA . ILE A 1 100 ? 0.301 -1.617 15.533 1.00 85.50 100 ILE A CA 1
ATOM 794 C C . ILE A 1 100 ? -0.671 -0.969 16.528 1.00 85.50 100 ILE A C 1
ATOM 796 O O . ILE A 1 100 ? -0.492 -1.109 17.738 1.00 85.50 100 ILE A O 1
ATOM 800 N N . LYS A 1 101 ? -1.731 -0.310 16.034 1.00 84.94 101 LYS A N 1
ATOM 801 C CA . LYS A 1 101 ? -2.741 0.381 16.858 1.00 84.94 101 LYS A CA 1
ATOM 802 C C . LYS A 1 101 ? -3.415 -0.553 17.868 1.00 84.94 101 LYS A C 1
ATOM 804 O O . LYS A 1 101 ? -3.670 -0.146 18.997 1.00 84.94 101 LYS A O 1
ATOM 809 N N . HIS A 1 102 ? -3.675 -1.800 17.479 1.00 83.75 102 HIS A N 1
ATOM 810 C CA . HIS A 1 102 ? -4.328 -2.808 18.319 1.00 83.75 102 HIS A CA 1
ATOM 811 C C . HIS A 1 102 ? -3.351 -3.689 19.121 1.00 83.75 102 HIS A C 1
ATOM 813 O O . HIS A 1 102 ? -3.775 -4.660 19.747 1.00 83.75 102 HIS A O 1
ATOM 819 N N . GLY A 1 103 ? -2.053 -3.363 19.138 1.00 70.44 103 GLY A N 1
ATOM 820 C CA . GLY A 1 103 ? -1.067 -4.011 20.011 1.00 70.44 103 GLY A CA 1
ATOM 821 C C . GLY A 1 103 ? -0.769 -5.479 19.681 1.00 70.44 103 GLY A C 1
ATOM 822 O O . GLY A 1 103 ? -0.259 -6.207 20.537 1.00 70.44 103 GLY A O 1
ATOM 823 N N . THR A 1 104 ? -1.084 -5.924 18.460 1.00 68.50 104 THR A N 1
ATOM 824 C CA . THR A 1 104 ? -0.726 -7.269 17.972 1.00 68.50 104 THR A CA 1
ATOM 825 C C . THR A 1 104 ? 0.704 -7.318 17.441 1.00 68.50 104 THR A C 1
ATOM 827 O O . THR A 1 104 ? 1.349 -8.358 17.537 1.00 68.50 104 THR A O 1
ATOM 830 N N . CYS A 1 105 ? 1.248 -6.186 16.987 1.00 64.62 105 CYS A N 1
ATOM 831 C CA . CYS A 1 105 ? 2.672 -6.041 16.691 1.00 64.62 105 CYS A CA 1
ATOM 832 C C . CYS A 1 105 ? 3.428 -5.649 17.972 1.00 64.62 105 CYS A C 1
ATOM 834 O O . CYS A 1 105 ? 3.620 -4.469 18.260 1.00 64.62 105 CYS A O 1
ATOM 836 N N . ARG A 1 106 ? 3.803 -6.644 18.787 1.00 62.22 106 ARG A N 1
ATOM 837 C CA . ARG A 1 106 ? 4.675 -6.429 19.961 1.00 62.22 106 ARG A CA 1
ATOM 838 C C . ARG A 1 106 ? 6.153 -6.383 19.594 1.00 62.22 106 ARG A C 1
ATOM 840 O O . ARG A 1 106 ? 6.944 -5.805 20.334 1.00 62.22 106 ARG A O 1
ATOM 847 N N . GLU A 1 107 ? 6.511 -6.991 18.471 1.00 64.00 107 GLU A N 1
ATOM 848 C CA . GLU A 1 107 ? 7.872 -6.973 17.958 1.00 64.00 107 GLU A CA 1
ATOM 849 C C . GLU A 1 107 ? 8.084 -5.743 17.068 1.00 64.00 107 GLU A C 1
ATOM 851 O O . GLU A 1 107 ? 7.193 -5.390 16.283 1.00 64.00 107 GLU A O 1
ATOM 856 N N . PRO A 1 108 ? 9.236 -5.060 17.193 1.00 63.62 108 PRO A N 1
ATOM 857 C CA . PRO A 1 108 ? 9.589 -3.994 16.275 1.00 63.62 108 PRO A CA 1
ATOM 858 C C . PRO A 1 108 ? 9.650 -4.559 14.857 1.00 63.62 108 PRO A C 1
ATOM 860 O O . PRO A 1 108 ? 10.260 -5.598 14.623 1.00 63.62 108 PRO A O 1
ATOM 863 N N . LEU A 1 109 ? 9.015 -3.864 13.911 1.00 66.06 109 LEU A N 1
ATOM 864 C CA . LEU A 1 109 ? 9.090 -4.235 12.504 1.00 66.06 109 LEU A CA 1
ATOM 865 C C . LEU A 1 109 ? 10.558 -4.238 12.075 1.00 66.06 109 LEU A C 1
ATOM 867 O O . LEU A 1 109 ? 11.229 -3.202 12.114 1.00 66.06 109 LEU A O 1
ATOM 871 N N . GLU A 1 110 ? 11.053 -5.400 11.661 1.00 65.06 110 GLU A N 1
ATOM 872 C CA . GLU A 1 110 ? 12.396 -5.493 11.119 1.00 65.06 110 GLU A CA 1
ATOM 873 C C . GLU A 1 110 ? 12.437 -4.773 9.776 1.00 65.06 110 GLU A C 1
ATOM 875 O O . GLU A 1 110 ? 11.705 -5.088 8.833 1.00 65.06 110 GLU A O 1
ATOM 880 N N . LYS A 1 111 ? 13.325 -3.783 9.674 1.00 69.44 111 LYS A N 1
ATOM 881 C CA . LYS A 1 111 ? 13.653 -3.209 8.378 1.00 69.44 111 LYS A CA 1
ATOM 882 C C . LYS A 1 111 ? 14.310 -4.311 7.557 1.00 69.44 111 LYS A C 1
ATOM 884 O O . LYS A 1 111 ? 15.460 -4.660 7.816 1.00 69.44 111 LYS A O 1
ATOM 889 N N . LEU A 1 112 ? 13.595 -4.809 6.550 1.00 73.56 112 LEU A N 1
ATOM 890 C CA . LEU A 1 112 ? 14.160 -5.719 5.564 1.00 73.56 112 LEU A CA 1
ATOM 891 C C . LEU A 1 112 ? 15.405 -5.068 4.963 1.00 73.56 112 LEU A C 1
ATOM 893 O O . LEU A 1 112 ? 15.345 -4.032 4.293 1.00 73.56 112 LEU A O 1
ATOM 897 N N . THR A 1 113 ? 16.555 -5.654 5.272 1.00 73.88 113 THR A N 1
ATOM 898 C CA . THR A 1 113 ? 17.816 -5.232 4.684 1.00 73.88 113 THR A CA 1
ATOM 899 C C . THR A 1 113 ? 17.913 -5.892 3.321 1.00 73.88 113 THR A C 1
ATOM 901 O O . THR A 1 113 ? 17.850 -7.111 3.202 1.00 73.88 113 THR A O 1
ATOM 904 N N . VAL A 1 114 ? 18.036 -5.083 2.271 1.00 73.62 114 VAL A N 1
ATOM 905 C CA . VAL A 1 114 ? 18.367 -5.616 0.951 1.00 73.62 114 VAL A CA 1
ATOM 906 C C . VAL A 1 114 ? 19.809 -6.089 1.034 1.00 73.62 114 VAL A C 1
ATOM 908 O O . VAL A 1 114 ? 20.718 -5.273 1.241 1.00 73.62 114 VAL A O 1
ATOM 911 N N . ARG A 1 115 ? 20.036 -7.400 0.916 1.00 80.12 115 ARG A N 1
ATOM 912 C CA . ARG A 1 115 ? 21.400 -7.935 0.935 1.00 80.12 115 ARG A CA 1
ATOM 913 C C . ARG A 1 115 ? 22.161 -7.361 -0.264 1.00 80.12 115 ARG A C 1
ATOM 915 O O . ARG A 1 115 ? 21.566 -7.199 -1.329 1.00 80.12 115 ARG A O 1
ATOM 922 N N . PRO A 1 116 ? 23.479 -7.107 -0.171 1.00 75.38 116 PRO A N 1
ATOM 923 C CA . PRO A 1 116 ? 24.247 -6.574 -1.301 1.00 75.38 116 PRO A CA 1
ATOM 924 C C . PRO A 1 116 ? 24.092 -7.389 -2.598 1.00 75.38 116 PRO A C 1
ATOM 926 O O . PRO A 1 116 ? 24.052 -6.821 -3.685 1.00 75.38 116 PRO A O 1
ATOM 929 N N . ALA A 1 117 ? 23.933 -8.713 -2.478 1.00 74.88 117 ALA A N 1
ATOM 930 C CA . ALA A 1 117 ? 23.674 -9.610 -3.605 1.00 74.88 117 ALA A CA 1
ATOM 931 C C . ALA A 1 117 ? 22.285 -9.406 -4.249 1.00 74.88 117 ALA A C 1
ATOM 933 O O . ALA A 1 117 ? 22.145 -9.535 -5.461 1.00 74.88 117 ALA A O 1
ATOM 934 N N . GLU A 1 118 ? 21.268 -9.057 -3.459 1.00 77.56 118 GLU A N 1
ATOM 935 C CA . GLU A 1 118 ? 19.912 -8.762 -3.943 1.00 77.56 118 GLU A CA 1
ATOM 936 C C . GLU A 1 118 ? 19.840 -7.365 -4.553 1.00 77.56 118 GLU A C 1
ATOM 938 O O . GLU A 1 118 ? 19.126 -7.159 -5.529 1.00 77.56 118 GLU A O 1
ATOM 943 N N . LEU A 1 119 ? 20.619 -6.418 -4.023 1.00 79.81 119 LEU A N 1
ATOM 944 C CA . LEU A 1 119 ? 20.640 -5.039 -4.499 1.00 79.81 119 LEU A CA 1
ATOM 945 C C . LEU A 1 119 ? 21.053 -4.951 -5.971 1.00 79.81 119 LEU A C 1
ATOM 947 O O . LEU A 1 119 ? 20.413 -4.235 -6.735 1.00 79.81 119 LEU A O 1
ATOM 951 N N . ALA A 1 120 ? 22.088 -5.689 -6.380 1.00 78.00 120 ALA A N 1
ATOM 952 C CA . ALA A 1 120 ? 22.540 -5.696 -7.771 1.00 78.00 120 ALA A CA 1
ATOM 953 C C . ALA A 1 120 ? 21.433 -6.174 -8.725 1.00 78.00 120 ALA A C 1
ATOM 955 O O . ALA A 1 120 ? 21.156 -5.522 -9.730 1.00 78.00 120 ALA A O 1
ATOM 956 N N . HIS A 1 121 ? 20.754 -7.263 -8.359 1.00 80.88 121 HIS A N 1
ATOM 957 C CA . HIS A 1 121 ? 19.640 -7.800 -9.133 1.00 80.88 121 HIS A CA 1
ATOM 958 C C . HIS A 1 121 ? 18.449 -6.831 -9.175 1.00 80.88 121 HIS A C 1
ATOM 960 O O . HIS A 1 121 ? 17.868 -6.591 -10.229 1.00 80.88 121 HIS A O 1
ATOM 966 N N . LEU A 1 122 ? 18.114 -6.215 -8.041 1.00 79.81 122 LEU A N 1
ATOM 967 C CA . LEU A 1 122 ? 16.996 -5.281 -7.934 1.00 79.81 122 LEU A CA 1
ATOM 968 C C . LEU A 1 122 ? 17.239 -4.018 -8.773 1.00 79.81 122 LEU A C 1
ATOM 970 O O . LEU A 1 122 ? 16.337 -3.550 -9.466 1.00 79.81 122 LEU A O 1
ATOM 974 N N . LEU A 1 123 ? 18.474 -3.509 -8.782 1.00 83.00 123 LEU A N 1
ATOM 975 C CA . LEU A 1 123 ? 18.882 -2.401 -9.649 1.00 83.00 123 LEU A CA 1
ATOM 976 C C . LEU A 1 123 ? 18.790 -2.769 -11.133 1.00 83.00 123 LEU A C 1
ATOM 978 O O . LEU A 1 123 ? 18.356 -1.947 -11.939 1.00 83.00 123 LEU A O 1
ATOM 982 N N . GLU A 1 124 ? 19.161 -3.993 -11.504 1.00 83.62 124 GLU A N 1
ATOM 983 C CA . GLU A 1 124 ? 19.043 -4.477 -12.880 1.00 83.62 124 GLU A CA 1
ATOM 984 C C . GLU A 1 124 ? 17.578 -4.555 -13.333 1.00 83.62 124 GLU A C 1
ATOM 986 O O . GLU A 1 124 ? 17.233 -4.050 -14.404 1.00 83.62 124 GLU A O 1
ATOM 991 N N . VAL A 1 125 ? 16.694 -5.091 -12.486 1.00 83.94 125 VAL A N 1
ATOM 992 C CA . VAL A 1 125 ? 15.247 -5.150 -12.752 1.00 83.94 125 VAL A CA 1
ATOM 993 C C . VAL A 1 125 ? 14.658 -3.747 -12.904 1.00 83.94 125 VAL A C 1
ATOM 995 O O . VAL A 1 125 ? 13.940 -3.482 -13.869 1.00 83.94 125 VAL A O 1
ATOM 998 N N . VAL A 1 126 ? 14.997 -2.817 -12.006 1.00 81.88 126 VAL A N 1
ATOM 999 C CA . VAL A 1 126 ? 14.524 -1.424 -12.087 1.00 81.88 126 VAL A CA 1
ATOM 1000 C C . VAL A 1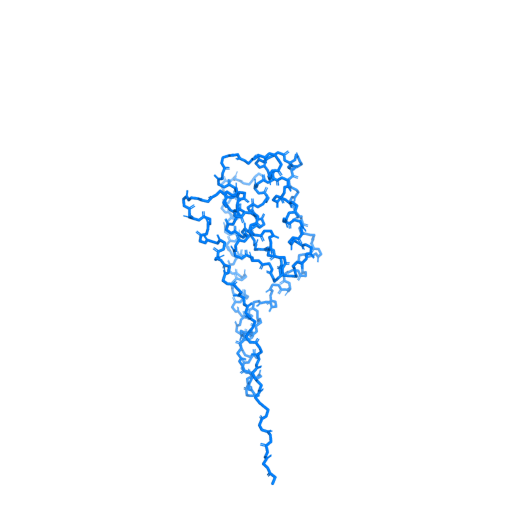 126 ? 15.011 -0.755 -13.373 1.00 81.88 126 VAL A C 1
ATOM 1002 O O . VAL A 1 126 ? 14.217 -0.121 -14.070 1.00 81.88 126 VAL A O 1
ATOM 1005 N N . ARG A 1 127 ? 16.283 -0.940 -13.749 1.00 82.69 127 ARG A N 1
ATOM 1006 C CA . ARG A 1 127 ? 16.814 -0.435 -15.027 1.00 82.69 127 ARG A CA 1
ATOM 1007 C C . ARG A 1 127 ? 16.040 -0.996 -16.217 1.00 82.69 127 ARG A C 1
ATOM 1009 O O . ARG A 1 127 ? 15.660 -0.231 -17.104 1.00 82.69 127 ARG A O 1
ATOM 1016 N N . ALA A 1 128 ? 15.755 -2.298 -16.222 1.00 83.00 128 ALA A N 1
ATOM 1017 C CA . ALA A 1 128 ? 14.962 -2.928 -17.273 1.00 83.00 128 ALA A CA 1
ATOM 1018 C C . ALA A 1 128 ? 13.546 -2.331 -17.356 1.00 83.00 128 ALA A C 1
ATOM 1020 O O . ALA A 1 128 ? 13.069 -2.036 -18.453 1.00 83.00 128 ALA A O 1
ATOM 1021 N N . MET A 1 129 ? 12.902 -2.065 -16.215 1.00 79.81 129 MET A N 1
ATOM 1022 C CA . MET A 1 129 ? 11.589 -1.411 -16.163 1.00 79.81 129 MET A CA 1
ATOM 1023 C C . MET A 1 129 ? 11.624 0.026 -16.700 1.00 79.81 129 MET A C 1
ATOM 1025 O O . MET A 1 129 ? 10.723 0.421 -17.437 1.00 79.81 129 MET A O 1
ATOM 1029 N N . CYS A 1 130 ? 12.667 0.801 -16.388 1.00 78.50 130 CYS A N 1
ATOM 1030 C CA . CYS A 1 130 ? 12.822 2.172 -16.886 1.00 78.50 130 CYS A CA 1
ATOM 1031 C C . CYS A 1 130 ? 13.007 2.242 -18.410 1.00 78.50 130 CYS A C 1
ATOM 1033 O O . CYS A 1 130 ? 12.626 3.232 -19.035 1.00 78.50 130 CYS A O 1
ATOM 1035 N N . VAL A 1 131 ? 13.601 1.208 -19.009 1.00 81.62 131 VAL A N 1
ATOM 1036 C CA . VAL A 1 131 ? 13.913 1.155 -20.447 1.00 81.62 131 VAL A CA 1
ATOM 1037 C C . VAL A 1 131 ? 12.835 0.404 -21.238 1.00 81.62 131 VAL A C 1
ATOM 1039 O O . VAL A 1 131 ? 12.788 0.507 -22.466 1.00 81.62 131 VAL A O 1
ATOM 1042 N N . ALA A 1 132 ? 11.925 -0.294 -20.551 1.00 77.12 132 ALA A N 1
ATOM 1043 C CA . ALA A 1 132 ? 10.861 -1.064 -21.173 1.00 77.12 132 ALA A CA 1
ATOM 1044 C C . ALA A 1 132 ? 10.036 -0.205 -22.157 1.00 77.12 132 ALA A C 1
ATOM 1046 O O . ALA A 1 132 ? 9.732 0.969 -21.889 1.00 77.12 132 ALA A O 1
ATOM 1047 N N . PRO A 1 133 ? 9.680 -0.759 -23.329 1.00 70.31 133 PRO A N 1
ATOM 1048 C CA . PRO A 1 133 ? 8.840 -0.064 -24.288 1.00 70.31 133 PRO A CA 1
ATOM 1049 C C . PRO A 1 133 ? 7.456 0.162 -23.679 1.00 70.31 133 PRO A C 1
ATOM 1051 O O . PRO A 1 133 ? 6.810 -0.762 -23.184 1.00 70.31 133 PRO A O 1
ATOM 1054 N N . SER A 1 134 ? 6.988 1.407 -23.731 1.00 65.19 134 SER A N 1
ATOM 1055 C CA . SER A 1 134 ? 5.633 1.746 -23.313 1.00 65.19 134 SER A CA 1
ATOM 1056 C C . SER A 1 134 ? 4.675 1.058 -24.286 1.00 65.19 134 SER A C 1
ATOM 1058 O O . SER A 1 134 ? 4.741 1.319 -25.484 1.00 65.19 134 SER A O 1
ATOM 1060 N N . SER A 1 135 ? 3.835 0.141 -23.794 1.00 55.66 135 SER A N 1
ATOM 1061 C CA . SER A 1 135 ? 2.898 -0.661 -24.597 1.00 55.66 135 SER A CA 1
ATOM 1062 C C . SER A 1 135 ? 2.235 0.163 -25.716 1.00 55.66 135 SER A C 1
ATOM 1064 O O . SER A 1 135 ? 1.324 0.954 -25.461 1.00 55.66 135 SER A O 1
ATOM 1066 N N . SER A 1 136 ? 2.648 -0.059 -26.967 1.00 52.00 136 SER A N 1
ATOM 1067 C CA . SER A 1 136 ? 1.953 0.434 -28.158 1.00 52.00 136 SER A CA 1
ATOM 1068 C C . SER A 1 136 ? 1.771 -0.721 -29.143 1.00 52.00 136 SER A C 1
ATOM 1070 O O . SER A 1 136 ? 2.669 -1.542 -29.328 1.00 52.00 136 SER A O 1
ATOM 1072 N N . ARG A 1 137 ? 0.564 -0.822 -29.710 1.00 53.53 137 ARG A N 1
ATOM 1073 C CA . ARG A 1 137 ? 0.096 -1.945 -30.533 1.00 53.53 137 ARG A CA 1
ATOM 1074 C C . ARG A 1 137 ? 1.016 -2.197 -31.737 1.00 53.53 137 ARG A C 1
ATOM 1076 O O . ARG A 1 137 ? 1.340 -1.282 -32.485 1.00 53.53 137 ARG A O 1
ATOM 1083 N N . HIS A 1 138 ? 1.366 -3.470 -31.908 1.00 51.06 138 HIS A N 1
ATOM 1084 C CA . HIS A 1 138 ? 2.315 -4.026 -32.870 1.00 51.06 138 HIS A CA 1
ATOM 1085 C C . HIS A 1 138 ? 2.098 -3.601 -34.333 1.00 51.06 138 HIS A C 1
ATOM 1087 O O . HIS A 1 138 ? 1.087 -3.954 -34.939 1.00 51.06 138 HIS A O 1
ATOM 1093 N N . THR A 1 139 ? 3.115 -2.985 -34.949 1.00 53.91 139 THR A N 1
ATOM 1094 C CA . THR A 1 139 ? 3.373 -3.103 -36.399 1.00 53.91 139 THR A CA 1
ATOM 1095 C C . THR A 1 139 ? 4.875 -3.272 -36.670 1.00 53.91 139 THR A C 1
ATOM 1097 O O . THR A 1 139 ? 5.722 -2.697 -35.989 1.00 53.91 139 THR A O 1
ATOM 1100 N N . SER A 1 140 ? 5.231 -4.075 -37.676 1.00 57.16 140 SER A N 1
ATOM 1101 C CA . SER A 1 140 ? 6.603 -4.533 -37.977 1.00 57.16 140 SER A CA 1
ATOM 1102 C C . SER A 1 140 ? 7.621 -3.430 -38.318 1.00 57.16 140 SER A C 1
ATOM 1104 O O . SER A 1 140 ? 8.821 -3.686 -38.294 1.00 57.16 140 SER A O 1
ATOM 1106 N N . LYS A 1 141 ? 7.188 -2.182 -38.557 1.00 54.97 141 LYS A N 1
ATOM 1107 C CA . LYS A 1 141 ? 8.081 -1.019 -38.742 1.00 54.97 141 LYS A CA 1
ATOM 1108 C C . LYS A 1 141 ? 8.650 -0.446 -37.429 1.00 54.97 141 LYS A C 1
ATOM 1110 O O . LYS A 1 141 ? 9.504 0.435 -37.479 1.00 54.97 141 LYS A O 1
ATOM 1115 N N . GLN A 1 142 ? 8.216 -0.925 -36.259 1.00 56.16 142 GLN A N 1
ATOM 1116 C CA . GLN A 1 142 ? 8.607 -0.363 -34.955 1.00 56.16 142 GLN A CA 1
ATOM 1117 C C . GLN A 1 142 ? 9.895 -0.935 -34.339 1.00 56.16 142 GLN A C 1
ATOM 1119 O O . GLN A 1 142 ? 10.384 -0.352 -33.376 1.00 56.16 142 GLN A O 1
ATOM 1124 N N . GLN A 1 143 ? 10.493 -2.014 -34.860 1.00 55.66 143 GLN A N 1
ATOM 1125 C CA . GLN A 1 143 ? 11.673 -2.629 -34.219 1.00 55.66 143 GLN A CA 1
ATOM 1126 C C . GLN A 1 143 ? 12.901 -1.698 -34.165 1.00 55.66 143 GLN A C 1
ATOM 1128 O O . GLN A 1 143 ? 13.542 -1.596 -33.121 1.00 55.66 143 GLN A O 1
ATOM 1133 N N . HIS A 1 144 ? 13.188 -0.944 -35.234 1.00 58.97 144 HIS A N 1
ATOM 1134 C CA . HIS A 1 144 ? 14.272 0.051 -35.219 1.00 58.97 144 HIS A CA 1
ATOM 1135 C C . HIS A 1 144 ? 13.953 1.270 -34.335 1.00 58.97 144 HIS A C 1
ATOM 1137 O O . HIS A 1 144 ? 14.851 1.823 -33.701 1.00 58.97 144 HIS A O 1
ATOM 1143 N N . HIS A 1 145 ? 12.678 1.666 -34.240 1.00 61.78 145 HIS A N 1
ATOM 1144 C CA . HIS A 1 145 ? 12.245 2.750 -33.353 1.00 61.78 145 HIS A CA 1
ATOM 1145 C C . HIS A 1 145 ? 12.326 2.359 -31.873 1.00 61.78 145 HIS A C 1
ATOM 1147 O O . HIS A 1 145 ? 12.744 3.182 -31.064 1.00 61.78 145 HIS A O 1
ATOM 1153 N N . ALA A 1 146 ? 12.010 1.109 -31.532 1.00 64.69 146 ALA A N 1
ATOM 1154 C CA . ALA A 1 146 ? 12.089 0.597 -30.167 1.00 64.69 146 ALA A CA 1
ATOM 1155 C C . ALA A 1 146 ? 13.535 0.562 -29.647 1.00 64.69 146 ALA A C 1
ATOM 1157 O O . ALA A 1 146 ? 13.790 0.983 -28.522 1.00 64.69 146 ALA A O 1
ATOM 1158 N N . ALA A 1 147 ? 14.497 0.140 -30.477 1.00 69.00 147 ALA A N 1
ATOM 1159 C CA . ALA A 1 147 ? 15.915 0.160 -30.108 1.00 69.00 147 ALA A CA 1
ATOM 1160 C C . ALA A 1 147 ? 16.446 1.595 -29.916 1.00 69.00 147 ALA A C 1
ATOM 1162 O O . ALA A 1 147 ? 17.163 1.879 -28.957 1.00 69.00 147 ALA A O 1
ATOM 1163 N N . ALA A 1 148 ? 16.053 2.529 -30.790 1.00 74.31 148 ALA A N 1
ATOM 1164 C CA . ALA A 1 148 ? 16.423 3.937 -30.653 1.00 74.31 148 ALA A CA 1
ATOM 1165 C C . ALA A 1 148 ? 15.782 4.600 -29.417 1.00 74.31 148 ALA A C 1
ATOM 1167 O O . ALA A 1 148 ? 16.414 5.430 -28.765 1.00 74.31 148 ALA A O 1
ATOM 1168 N N . GLU A 1 149 ? 14.543 4.240 -29.077 1.00 77.94 149 GLU A N 1
ATOM 1169 C CA . GLU A 1 149 ? 13.854 4.715 -27.873 1.00 77.94 149 GLU A CA 1
ATOM 1170 C C . GLU A 1 149 ? 14.494 4.160 -26.594 1.00 77.94 149 GLU A C 1
ATOM 1172 O O . GLU A 1 149 ? 14.747 4.922 -25.660 1.00 77.94 149 GLU A O 1
ATOM 1177 N N . ALA A 1 150 ? 14.831 2.869 -26.575 1.00 78.31 150 ALA A N 1
ATOM 1178 C CA . ALA A 1 150 ? 15.550 2.246 -25.469 1.00 78.31 150 ALA A CA 1
ATOM 1179 C C . ALA A 1 150 ? 16.904 2.934 -25.219 1.00 78.31 150 ALA A C 1
ATOM 1181 O O . ALA A 1 150 ? 17.217 3.285 -24.083 1.00 78.31 150 ALA A O 1
ATOM 1182 N N . ASN A 1 151 ? 17.663 3.233 -26.278 1.00 82.25 151 ASN A N 1
ATOM 1183 C CA . ASN A 1 151 ? 18.931 3.962 -26.166 1.00 82.25 151 ASN A CA 1
ATOM 1184 C C . ASN A 1 151 ? 18.757 5.380 -25.601 1.00 82.25 151 ASN A C 1
ATOM 1186 O O . ASN A 1 151 ? 19.571 5.824 -24.792 1.00 82.25 151 ASN A O 1
ATOM 1190 N N . LYS A 1 152 ? 17.683 6.090 -25.973 1.00 84.94 152 LYS A N 1
ATOM 1191 C CA . LYS A 1 152 ? 17.366 7.404 -25.385 1.00 84.94 152 LYS A CA 1
ATOM 1192 C C . LYS A 1 152 ? 17.033 7.297 -23.897 1.00 84.94 152 LYS A C 1
ATOM 1194 O O . LYS A 1 152 ? 17.511 8.116 -23.116 1.00 84.94 152 LYS A O 1
ATOM 1199 N N . LYS A 1 153 ? 16.243 6.292 -23.501 1.00 84.75 153 LYS A N 1
ATOM 1200 C CA . LYS A 1 153 ? 15.909 6.025 -22.091 1.00 84.75 153 LYS A CA 1
ATOM 1201 C C . LYS A 1 153 ? 17.159 5.674 -21.278 1.00 84.75 153 LYS A C 1
ATOM 1203 O O . LYS A 1 153 ? 17.315 6.188 -20.177 1.00 84.75 153 LYS A O 1
ATOM 1208 N N . LEU A 1 154 ? 18.076 4.884 -21.842 1.00 85.00 154 LEU A N 1
ATOM 1209 C CA . LEU A 1 154 ? 19.369 4.568 -21.223 1.00 85.00 154 LEU A CA 1
ATOM 1210 C C . LEU A 1 154 ? 20.242 5.813 -21.021 1.00 85.00 154 LEU A C 1
ATOM 1212 O O . LEU A 1 154 ? 20.790 5.994 -19.938 1.00 85.00 154 LEU A O 1
ATOM 1216 N N . ALA A 1 155 ? 20.339 6.687 -22.027 1.00 85.56 155 ALA A N 1
ATOM 1217 C CA . ALA A 1 155 ? 21.093 7.935 -21.907 1.00 85.56 155 ALA A CA 1
ATOM 1218 C C . ALA A 1 155 ? 20.504 8.855 -20.822 1.00 85.56 155 ALA A C 1
ATOM 1220 O O . ALA A 1 155 ? 21.231 9.331 -19.954 1.00 85.56 155 ALA A O 1
ATOM 1221 N N . ALA A 1 156 ? 19.179 9.031 -20.810 1.00 85.62 156 ALA A N 1
ATOM 1222 C CA . ALA A 1 156 ? 18.498 9.823 -19.788 1.00 85.62 156 ALA A CA 1
ATOM 1223 C C . ALA A 1 156 ? 18.678 9.241 -18.373 1.00 85.62 156 ALA A C 1
ATOM 1225 O O . ALA A 1 156 ? 18.842 9.991 -17.410 1.00 85.62 156 ALA A O 1
ATOM 1226 N N . LEU A 1 157 ? 18.675 7.910 -18.244 1.00 85.62 157 LEU A N 1
ATOM 1227 C CA . LEU A 1 157 ? 18.921 7.237 -16.973 1.00 85.62 157 LEU A CA 1
ATOM 1228 C C . LEU A 1 157 ? 20.354 7.473 -16.482 1.00 85.62 157 LEU A C 1
ATOM 1230 O O . LEU A 1 157 ? 20.540 7.808 -15.315 1.00 85.62 157 LEU A O 1
ATOM 1234 N N . ALA A 1 158 ? 21.350 7.376 -17.367 1.00 86.25 158 ALA A N 1
ATOM 1235 C CA . ALA A 1 158 ? 22.745 7.661 -17.032 1.00 86.25 158 ALA A CA 1
ATOM 1236 C C . ALA A 1 158 ? 22.950 9.123 -16.592 1.00 86.25 158 ALA A C 1
ATOM 1238 O O . ALA A 1 158 ? 23.636 9.384 -15.602 1.00 86.25 158 ALA A O 1
ATOM 1239 N N . ASP A 1 159 ? 22.309 10.078 -17.273 1.00 87.00 159 ASP A N 1
ATOM 1240 C CA . ASP A 1 159 ? 22.359 11.496 -16.899 1.00 87.00 159 ASP A CA 1
ATOM 1241 C C . ASP A 1 159 ? 21.729 11.754 -15.523 1.00 87.00 159 ASP A C 1
ATOM 1243 O O . ASP A 1 159 ? 22.266 12.528 -14.718 1.00 87.00 159 ASP A O 1
ATOM 1247 N N . PHE A 1 160 ? 20.610 11.084 -15.227 1.00 83.62 160 PHE A N 1
ATOM 1248 C CA . PHE A 1 160 ? 19.943 11.160 -13.929 1.00 83.62 160 PHE A CA 1
ATOM 1249 C C . PHE A 1 160 ? 20.782 10.528 -12.810 1.00 83.62 160 PHE A C 1
ATOM 1251 O O . PHE A 1 160 ? 20.955 11.150 -11.759 1.00 83.62 160 PHE A O 1
ATOM 1258 N N . GLU A 1 161 ? 21.363 9.346 -13.040 1.00 86.31 161 GLU A N 1
ATOM 1259 C CA . GLU A 1 161 ? 22.287 8.694 -12.102 1.00 86.31 161 GLU A CA 1
ATOM 1260 C C . GLU A 1 161 ? 23.492 9.604 -11.807 1.00 86.31 161 GLU A C 1
ATOM 1262 O O . GLU A 1 161 ? 23.813 9.858 -10.644 1.00 86.31 161 GLU A O 1
ATOM 1267 N N . ALA A 1 162 ? 24.101 10.198 -12.839 1.00 87.31 162 ALA A N 1
ATOM 1268 C CA . ALA A 1 162 ? 25.215 11.129 -12.672 1.00 87.31 162 ALA A CA 1
ATOM 1269 C C . ALA A 1 162 ? 24.808 12.395 -11.895 1.00 87.31 162 ALA A C 1
ATOM 1271 O O . ALA A 1 162 ? 25.585 12.919 -11.087 1.00 87.31 162 ALA A O 1
ATOM 1272 N N . TRP A 1 163 ? 23.594 12.906 -12.119 1.00 91.25 163 TRP A N 1
ATOM 1273 C CA . TRP A 1 163 ? 23.051 14.024 -11.348 1.00 91.25 163 TRP A CA 1
ATOM 1274 C C . TRP A 1 163 ? 22.848 13.657 -9.873 1.00 91.25 163 TRP A C 1
ATOM 1276 O O . TRP A 1 163 ? 23.276 14.425 -9.005 1.00 91.25 163 TRP A O 1
ATOM 1286 N N . LEU A 1 164 ? 22.281 12.482 -9.582 1.00 85.81 164 LEU A N 1
ATOM 1287 C CA . LEU A 1 164 ? 22.113 11.980 -8.216 1.00 85.81 164 LEU A CA 1
ATOM 1288 C C . LEU A 1 164 ? 23.457 11.828 -7.498 1.00 85.81 164 LEU A C 1
ATOM 1290 O O . LEU A 1 164 ? 23.594 12.306 -6.372 1.00 85.81 164 LEU A O 1
ATOM 1294 N N .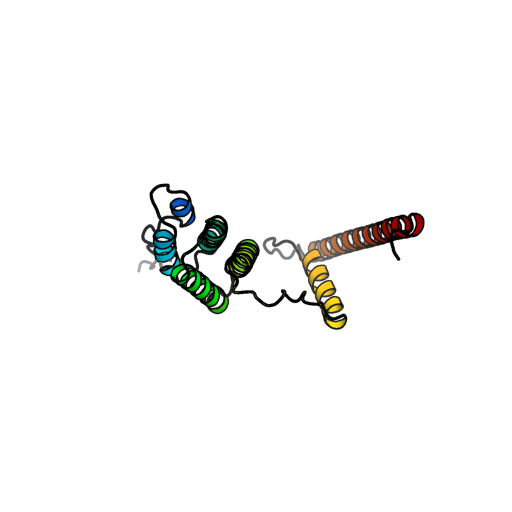 SER A 1 165 ? 24.473 11.251 -8.148 1.00 86.06 165 SER A N 1
ATOM 1295 C CA . SER A 1 165 ? 25.814 11.120 -7.561 1.00 86.06 165 SER A CA 1
ATOM 1296 C C . SER A 1 165 ? 26.415 12.477 -7.189 1.00 86.06 165 SER A C 1
ATOM 1298 O O . SER A 1 165 ? 26.938 12.640 -6.084 1.00 86.06 165 SER A O 1
ATOM 1300 N N . ARG A 1 166 ? 26.284 13.487 -8.065 1.00 89.25 166 ARG A N 1
ATOM 1301 C CA . ARG A 1 166 ? 26.731 14.859 -7.762 1.00 89.25 166 ARG A CA 1
ATOM 1302 C C . ARG A 1 166 ? 25.980 15.450 -6.569 1.00 89.25 166 ARG A C 1
ATOM 1304 O O . ARG A 1 166 ? 26.598 16.097 -5.725 1.00 89.25 166 ARG A O 1
ATOM 1311 N N . ARG A 1 167 ? 24.666 15.226 -6.473 1.00 86.06 167 ARG A N 1
ATOM 1312 C CA . ARG A 1 167 ? 23.849 15.706 -5.347 1.00 86.06 167 ARG A CA 1
ATOM 1313 C C . ARG A 1 167 ? 24.213 15.024 -4.035 1.00 86.06 167 ARG A C 1
ATOM 1315 O O . ARG A 1 167 ? 24.405 15.722 -3.046 1.00 86.06 167 ARG A O 1
ATOM 1322 N N . HIS A 1 168 ? 24.380 13.705 -4.025 1.00 83.06 168 HIS A N 1
ATOM 1323 C CA . HIS A 1 168 ? 24.829 12.984 -2.835 1.00 83.06 168 HIS A CA 1
ATOM 1324 C C . HIS A 1 168 ? 26.196 13.479 -2.359 1.00 83.06 168 HIS A C 1
ATOM 1326 O O . HIS A 1 168 ? 26.351 13.747 -1.172 1.00 83.06 168 HIS A O 1
ATOM 1332 N N . ALA A 1 169 ? 27.152 13.699 -3.265 1.00 83.12 169 ALA A N 1
ATOM 1333 C CA . ALA A 1 169 ? 28.455 14.257 -2.904 1.00 83.12 169 ALA A CA 1
ATOM 1334 C C . ALA A 1 169 ? 28.350 15.673 -2.298 1.00 83.12 169 ALA A C 1
ATOM 1336 O O . ALA A 1 169 ? 29.029 15.973 -1.318 1.00 83.12 169 ALA A O 1
ATOM 1337 N N . GLN A 1 170 ? 27.473 16.532 -2.835 1.00 79.38 170 GLN A N 1
ATOM 1338 C CA . GLN A 1 170 ? 27.213 17.869 -2.279 1.00 79.38 170 GLN A CA 1
ATOM 1339 C C . GLN A 1 170 ? 26.611 17.804 -0.873 1.00 79.38 170 GLN A C 1
ATOM 1341 O O . GLN A 1 170 ? 27.048 18.529 0.017 1.00 79.38 170 GLN A O 1
ATOM 1346 N N . VAL A 1 171 ? 25.624 16.930 -0.672 1.00 81.25 171 VAL A N 1
ATOM 1347 C CA . VAL A 1 171 ? 24.968 16.727 0.623 1.00 81.25 171 VAL A CA 1
ATOM 1348 C C . VAL A 1 171 ? 25.966 16.180 1.646 1.00 81.25 171 VAL A C 1
ATOM 1350 O O . VAL A 1 171 ? 26.069 16.712 2.747 1.00 81.25 171 VAL A O 1
ATOM 1353 N N . LEU A 1 172 ? 26.772 15.187 1.268 1.00 79.06 172 LEU A N 1
ATOM 1354 C CA . LEU A 1 172 ? 27.809 14.626 2.134 1.00 79.06 172 LEU A CA 1
ATOM 1355 C C . LEU A 1 172 ? 28.867 15.678 2.504 1.00 79.06 172 LEU A C 1
ATOM 1357 O O . LEU A 1 172 ? 29.227 15.813 3.669 1.00 79.06 172 LEU A O 1
ATOM 1361 N N . SER A 1 173 ? 29.315 16.477 1.528 1.00 78.12 173 SER A N 1
ATOM 1362 C CA . SER A 1 173 ? 30.243 17.591 1.753 1.00 78.12 173 SER A CA 1
ATOM 1363 C C . SER A 1 173 ? 29.662 18.649 2.692 1.00 78.12 173 SER A C 1
ATOM 1365 O O . SER A 1 173 ? 30.384 19.154 3.550 1.00 78.12 173 SER A O 1
ATOM 1367 N N . PHE A 1 174 ? 28.367 18.957 2.576 1.00 80.12 174 PHE A N 1
ATOM 1368 C CA . PHE A 1 174 ? 27.668 19.847 3.500 1.00 80.12 174 PHE A CA 1
ATOM 1369 C C . PHE A 1 174 ? 27.703 19.285 4.927 1.00 80.12 174 PHE A C 1
ATOM 1371 O O . PHE A 1 174 ? 28.201 19.951 5.831 1.00 80.12 174 PHE A O 1
ATOM 1378 N N . TYR A 1 175 ? 27.265 18.043 5.130 1.00 76.44 175 TYR A N 1
ATOM 1379 C CA . TYR A 1 175 ? 27.251 17.435 6.463 1.00 76.44 175 TYR A CA 1
ATOM 1380 C C . TYR A 1 175 ? 28.652 17.322 7.090 1.00 76.44 175 TYR A C 1
ATOM 1382 O O . TYR A 1 175 ? 28.801 17.602 8.279 1.00 76.44 175 TYR A O 1
ATOM 1390 N N . LEU A 1 176 ? 29.682 17.001 6.298 1.00 76.19 176 LEU A N 1
ATOM 1391 C CA . LEU A 1 176 ? 31.079 16.981 6.752 1.00 76.19 176 LEU A CA 1
ATOM 1392 C C . LEU A 1 176 ? 31.588 18.380 7.125 1.00 76.19 176 LEU A C 1
ATOM 1394 O O . LEU A 1 176 ? 32.237 18.551 8.153 1.00 76.19 176 LEU A O 1
ATOM 1398 N N . LYS A 1 177 ? 31.269 19.402 6.322 1.00 76.25 177 LYS A N 1
ATOM 1399 C CA . LYS A 1 177 ? 31.699 20.788 6.565 1.00 76.25 177 LYS A CA 1
ATOM 1400 C C . LYS A 1 177 ? 31.074 21.389 7.826 1.00 76.25 177 LYS A C 1
ATOM 1402 O O . LYS A 1 177 ? 31.696 22.231 8.465 1.00 76.25 177 LYS A O 1
ATOM 1407 N N . PHE A 1 178 ? 29.859 20.968 8.168 1.00 76.38 178 PHE A N 1
ATOM 1408 C CA . PHE A 1 178 ? 29.130 21.449 9.342 1.00 76.38 178 PHE A CA 1
ATOM 1409 C C . PHE A 1 178 ? 29.229 20.510 10.555 1.00 76.38 178 PHE A C 1
ATOM 1411 O O . PHE A 1 178 ? 28.559 20.758 11.553 1.00 76.38 178 PHE A O 1
ATOM 1418 N N . GLY A 1 179 ? 30.061 19.460 10.498 1.00 60.00 179 GLY A N 1
ATOM 1419 C CA . GLY A 1 179 ? 30.291 18.551 11.629 1.00 60.00 179 GLY A CA 1
ATOM 1420 C C . GLY A 1 179 ? 29.041 17.788 12.081 1.00 60.00 179 GLY A C 1
ATOM 1421 O O . GLY A 1 179 ? 28.913 17.449 13.251 1.00 60.00 179 GLY A O 1
ATOM 1422 N N . LEU A 1 180 ? 28.094 17.564 11.168 1.00 62.22 180 LEU A N 1
ATOM 1423 C CA . LEU A 1 180 ? 26.800 16.923 11.439 1.00 62.22 180 LEU A CA 1
ATOM 1424 C C . LEU A 1 180 ? 26.808 15.410 11.148 1.00 62.22 180 LEU A C 1
ATOM 1426 O O . LEU A 1 180 ? 25.809 14.733 11.379 1.00 62.22 180 LEU A O 1
ATOM 1430 N N . LEU A 1 181 ? 27.919 14.891 10.626 1.00 54.22 181 LEU A N 1
ATOM 1431 C CA . LEU A 1 181 ? 28.232 13.466 10.559 1.00 54.22 181 LEU A CA 1
ATOM 1432 C C . LEU A 1 181 ? 29.378 13.216 11.547 1.00 54.22 181 LEU A C 1
ATOM 1434 O O . LEU A 1 181 ? 30.479 13.719 11.323 1.00 54.22 181 LEU A O 1
ATOM 1438 N N . CYS A 1 182 ? 29.086 12.506 12.641 1.00 47.12 182 CYS A N 1
ATOM 1439 C CA . CYS A 1 182 ? 30.090 11.949 13.551 1.00 47.12 182 CYS A CA 1
ATOM 1440 C C . CYS A 1 182 ? 30.737 10.705 12.939 1.00 47.12 182 CYS A C 1
ATOM 1442 O O . CYS A 1 182 ? 29.988 9.904 12.332 1.00 47.12 182 CYS A O 1
#

Radius of gyration: 25.25 Å; chains: 1; bounding box: 61×45×68 Å

pLDDT: mean 75.22, std 15.86, range [33.03, 93.06]

Secondary structure (DSSP, 8-state):
-----------------PPPHHHHHT-TT--HHHHHHHHHT--SS--HHHHHHHHHHHHHSS---HHHHHHHHHHHHHHHHH-SS---HHHHHHHHHHHHHTT---SPPP-----HHHHHHHHHHHHHHHHSPP-----GGGHHHHHHHHHHHHHHHHHHHHHHHHHHHHHHHHHHHTT---

Organism: Aphanomyces astaci (NCBI:txid112090)